Protein AF-A0A2G9TD82-F1 (afdb_monomer_lite)

pLDDT: mean 81.75, std 7.57, range [61.44, 92.12]

Organism: Teladorsagia circumcincta (NCBI:txid45464)

Structure (mmCIF, N/CA/C/O backbone):
data_AF-A0A2G9TD82-F1
#
_entry.id   AF-A0A2G9TD82-F1
#
loop_
_atom_site.group_PDB
_atom_site.id
_atom_site.type_symbol
_atom_site.label_atom_id
_atom_site.label_alt_id
_atom_site.label_comp_id
_atom_site.label_asym_id
_atom_site.label_entity_id
_atom_site.label_seq_id
_atom_site.pdbx_PDB_ins_code
_atom_site.Cartn_x
_atom_site.Cartn_y
_atom_site.Cartn_z
_atom_site.occupancy
_atom_site.B_iso_or_equiv
_atom_site.auth_seq_id
_atom_site.auth_comp_id
_atom_site.auth_asym_id
_atom_site.auth_atom_id
_atom_site.pdbx_PDB_model_num
ATOM 1 N N . MET A 1 1 ? 2.810 -13.692 -0.149 1.00 66.56 1 MET A N 1
ATOM 2 C CA . MET A 1 1 ? 1.557 -13.110 0.393 1.00 66.56 1 MET A CA 1
ATOM 3 C C . MET A 1 1 ? 0.545 -14.162 0.858 1.00 66.56 1 MET A C 1
ATOM 5 O O . MET A 1 1 ? -0.171 -13.899 1.813 1.00 66.56 1 MET A O 1
ATOM 9 N N . THR A 1 2 ? 0.481 -15.351 0.247 1.00 74.44 2 THR A N 1
ATOM 10 C CA . THR A 1 2 ? -0.494 -16.412 0.588 1.00 74.44 2 THR A CA 1
ATOM 11 C C . THR A 1 2 ? -0.439 -16.879 2.048 1.00 74.44 2 THR A C 1
ATOM 13 O O . THR A 1 2 ? -1.487 -17.027 2.670 1.00 74.44 2 THR A O 1
ATOM 16 N N . CYS A 1 3 ? 0.752 -17.022 2.640 1.00 76.56 3 CYS A N 1
ATOM 17 C CA . CYS A 1 3 ? 0.888 -17.435 4.045 1.00 76.56 3 CYS A CA 1
ATOM 18 C C . CYS A 1 3 ? 0.313 -16.407 5.037 1.00 76.56 3 CYS A C 1
ATOM 20 O O . CYS A 1 3 ? -0.282 -16.788 6.039 1.00 76.56 3 CYS A O 1
ATOM 22 N N . ALA A 1 4 ? 0.439 -15.106 4.749 1.00 77.31 4 ALA A N 1
ATOM 23 C CA . ALA A 1 4 ? -0.131 -14.056 5.594 1.00 77.31 4 ALA A CA 1
ATOM 24 C C . ALA A 1 4 ? -1.666 -14.085 5.557 1.00 77.31 4 ALA A C 1
ATOM 26 O O . ALA A 1 4 ? -2.313 -13.981 6.596 1.00 77.31 4 ALA A O 1
ATOM 27 N N . LEU A 1 5 ? -2.247 -14.306 4.373 1.00 79.56 5 LEU A N 1
ATOM 28 C CA . LEU A 1 5 ? -3.694 -14.446 4.213 1.00 79.56 5 LEU A CA 1
ATOM 29 C C . LEU A 1 5 ? -4.227 -15.679 4.956 1.00 79.56 5 LEU A C 1
ATOM 31 O O . LEU A 1 5 ? -5.267 -15.596 5.601 1.00 79.56 5 LEU A O 1
ATOM 35 N N . PHE A 1 6 ? -3.487 -16.790 4.938 1.00 82.69 6 PHE A N 1
ATOM 36 C CA . PHE A 1 6 ? -3.836 -17.980 5.714 1.00 82.69 6 PHE A CA 1
ATOM 37 C C . PHE A 1 6 ? -3.891 -17.697 7.222 1.00 82.69 6 PHE A C 1
ATOM 39 O O . PHE A 1 6 ? -4.869 -18.058 7.870 1.00 82.69 6 PHE A O 1
ATOM 46 N N . VAL A 1 7 ? -2.897 -16.994 7.777 1.00 82.44 7 VAL A N 1
ATOM 47 C CA . VAL A 1 7 ? -2.882 -16.620 9.204 1.00 82.44 7 VAL A CA 1
ATOM 48 C C . VAL A 1 7 ? -4.055 -15.704 9.558 1.00 82.44 7 VAL A C 1
ATOM 50 O O . VAL A 1 7 ? -4.693 -15.911 10.584 1.00 82.44 7 VAL A O 1
ATOM 53 N N . ILE A 1 8 ? -4.379 -14.728 8.705 1.00 82.12 8 ILE A N 1
ATOM 54 C CA . ILE A 1 8 ? -5.523 -13.820 8.900 1.00 82.12 8 ILE A CA 1
ATOM 55 C C . ILE A 1 8 ? -6.841 -14.604 8.952 1.00 82.12 8 ILE A C 1
ATOM 57 O O . ILE A 1 8 ? -7.668 -14.358 9.831 1.00 82.12 8 ILE A O 1
ATOM 61 N N . MET A 1 9 ? -7.014 -15.566 8.040 1.00 81.62 9 MET A N 1
ATOM 62 C CA . MET A 1 9 ? -8.193 -16.434 7.996 1.00 81.62 9 MET A CA 1
ATOM 63 C C . MET A 1 9 ? -8.261 -17.365 9.213 1.00 81.62 9 MET A C 1
ATOM 65 O O . MET A 1 9 ? -9.325 -17.510 9.805 1.00 81.62 9 MET A O 1
ATOM 69 N N . PHE A 1 10 ? -7.133 -17.958 9.616 1.00 84.50 10 PHE A N 1
ATOM 70 C CA . PHE A 1 10 ? -7.053 -18.868 10.761 1.00 84.50 10 PHE A CA 1
ATOM 71 C C . PHE A 1 10 ? -7.305 -18.158 12.099 1.00 84.50 10 PHE A C 1
ATOM 73 O O . PHE A 1 10 ? -8.029 -18.668 12.947 1.00 84.50 10 PHE A O 1
ATOM 80 N N . MET A 1 11 ? -6.751 -16.956 12.274 1.00 81.38 11 MET A N 1
ATOM 81 C CA . MET A 1 11 ? -6.932 -16.127 13.473 1.00 81.38 11 MET A CA 1
ATOM 82 C C . MET A 1 11 ? -8.316 -15.459 13.537 1.00 81.38 11 MET A C 1
ATOM 84 O O . MET A 1 11 ? -8.632 -14.821 14.538 1.00 81.38 11 MET A O 1
ATOM 88 N N . GLY A 1 12 ? -9.135 -15.562 12.481 1.00 74.62 12 GLY A N 1
ATOM 89 C CA . GLY A 1 12 ? -10.473 -14.968 12.443 1.00 74.62 12 GLY A CA 1
ATOM 90 C C . GLY A 1 12 ? -10.464 -13.444 12.572 1.00 74.62 12 GLY A C 1
ATOM 91 O O . GLY A 1 12 ? -11.376 -12.867 13.167 1.00 74.62 12 GLY A O 1
ATOM 92 N N . VAL A 1 13 ? -9.426 -12.781 12.049 1.00 76.94 13 VAL A N 1
ATOM 93 C CA . VAL A 1 13 ? -9.311 -11.319 12.120 1.00 76.94 13 VAL A CA 1
ATOM 94 C C . VAL A 1 13 ? -10.507 -10.701 11.399 1.00 76.94 13 VAL A C 1
ATOM 96 O O . VAL A 1 13 ? -10.789 -11.029 10.246 1.00 76.94 13 VAL A O 1
ATOM 99 N N . GLN A 1 14 ? -11.229 -9.808 12.078 1.00 70.44 14 GLN A N 1
ATOM 100 C CA . GLN A 1 14 ? -12.385 -9.139 11.490 1.00 70.44 14 GLN A CA 1
ATOM 101 C C . GLN A 1 14 ? -11.940 -8.273 10.308 1.00 70.44 14 GLN A C 1
ATOM 103 O O . GLN A 1 14 ? -11.258 -7.265 10.477 1.00 70.44 14 GLN A O 1
ATOM 108 N N . ILE A 1 15 ? -12.335 -8.683 9.103 1.00 71.75 15 ILE A N 1
ATOM 109 C CA . ILE A 1 15 ? -12.088 -7.945 7.867 1.00 71.75 15 ILE A CA 1
ATOM 110 C C . ILE A 1 15 ? -13.381 -7.260 7.436 1.00 71.75 15 ILE A C 1
ATOM 112 O O . ILE A 1 15 ? -14.411 -7.904 7.216 1.00 71.75 15 ILE A O 1
ATOM 116 N N . GLU A 1 16 ? -13.322 -5.946 7.245 1.00 79.38 16 GLU A N 1
ATOM 117 C CA . GLU A 1 16 ? -14.446 -5.203 6.694 1.00 79.38 16 GLU A CA 1
ATOM 118 C C . GLU A 1 16 ? -14.572 -5.452 5.186 1.00 79.38 16 GLU A C 1
ATOM 120 O O . GLU A 1 16 ? -13.820 -4.918 4.371 1.00 79.38 16 GLU A O 1
ATOM 125 N N . LYS A 1 17 ? -15.575 -6.249 4.799 1.00 77.88 17 LYS A N 1
ATOM 126 C CA . LYS A 1 17 ? -15.810 -6.658 3.403 1.00 77.88 17 LYS A CA 1
ATOM 127 C C . LYS A 1 17 ? -15.930 -5.474 2.437 1.00 77.88 17 LYS A C 1
ATOM 129 O O . LYS A 1 17 ? -15.485 -5.571 1.300 1.00 77.88 17 LYS A O 1
ATOM 134 N N . ARG A 1 18 ? -16.494 -4.345 2.882 1.00 79.12 18 ARG A N 1
ATOM 135 C CA . ARG A 1 18 ? -16.627 -3.126 2.063 1.00 79.12 18 ARG A CA 1
ATOM 136 C C . ARG A 1 18 ? -15.263 -2.538 1.715 1.00 79.12 18 ARG A C 1
ATOM 138 O O . ARG A 1 18 ? -15.027 -2.225 0.554 1.00 79.12 18 ARG A O 1
ATOM 145 N N . ALA A 1 19 ? -14.361 -2.448 2.691 1.00 78.56 19 ALA A N 1
ATOM 146 C CA . ALA A 1 19 ? -13.004 -1.965 2.464 1.00 78.56 19 ALA A CA 1
ATOM 147 C C . ALA A 1 19 ? -12.240 -2.872 1.486 1.00 78.56 19 ALA A C 1
ATOM 149 O O . ALA A 1 19 ? -11.521 -2.373 0.628 1.00 78.56 19 ALA A O 1
ATOM 150 N N . VAL A 1 20 ? -12.462 -4.189 1.552 1.00 82.00 20 VAL A N 1
ATOM 151 C CA . VAL A 1 20 ? -11.874 -5.136 0.591 1.00 82.00 20 VAL A CA 1
ATOM 152 C C . VAL A 1 20 ? -12.415 -4.912 -0.820 1.00 82.00 20 VAL A C 1
ATOM 154 O O . VAL A 1 20 ? -11.627 -4.807 -1.751 1.00 82.00 20 VAL A O 1
ATOM 157 N N . VAL A 1 21 ? -13.735 -4.798 -0.994 1.00 84.62 21 VAL A N 1
ATOM 158 C CA . VAL A 1 21 ? -14.347 -4.630 -2.326 1.00 84.62 21 VAL A CA 1
ATOM 159 C C . VAL A 1 21 ? -13.946 -3.300 -2.967 1.00 84.62 21 VAL A C 1
ATOM 161 O O . VAL A 1 21 ? -13.467 -3.290 -4.098 1.00 84.62 21 VAL A O 1
ATOM 164 N N . PHE A 1 22 ? -14.076 -2.182 -2.248 1.00 83.69 22 PHE A N 1
ATOM 165 C CA . PHE A 1 22 ? -13.676 -0.868 -2.767 1.00 83.69 22 PHE A CA 1
ATOM 166 C C . PHE A 1 22 ? -12.153 -0.750 -2.936 1.00 83.69 22 PHE A C 1
ATOM 168 O O . PHE A 1 22 ? -11.687 -0.106 -3.872 1.00 83.69 22 PHE A O 1
ATOM 175 N N . GLY A 1 23 ? -11.373 -1.420 -2.083 1.00 83.75 23 GLY A N 1
ATOM 176 C CA . GLY A 1 23 ? -9.925 -1.527 -2.241 1.00 83.75 23 GLY A CA 1
ATOM 177 C C . GLY A 1 23 ? -9.532 -2.312 -3.494 1.00 83.75 23 GLY A C 1
ATOM 178 O O . GLY A 1 23 ? -8.668 -1.873 -4.248 1.00 83.75 23 GLY A O 1
ATOM 179 N N . MET A 1 24 ? -10.199 -3.433 -3.785 1.00 85.50 24 MET A N 1
ATOM 180 C CA . MET A 1 24 ? -9.990 -4.191 -5.027 1.00 85.50 24 MET A CA 1
ATOM 181 C C . MET A 1 24 ? -10.367 -3.373 -6.264 1.00 85.50 24 MET A C 1
ATOM 183 O O . MET A 1 24 ? -9.629 -3.375 -7.245 1.00 85.50 24 MET A O 1
ATOM 187 N N . MET A 1 25 ? -11.472 -2.624 -6.206 1.00 87.12 25 MET A N 1
ATOM 188 C CA . MET A 1 25 ? -11.889 -1.752 -7.307 1.00 87.12 25 MET A CA 1
ATOM 189 C C . MET A 1 25 ? -10.860 -0.668 -7.652 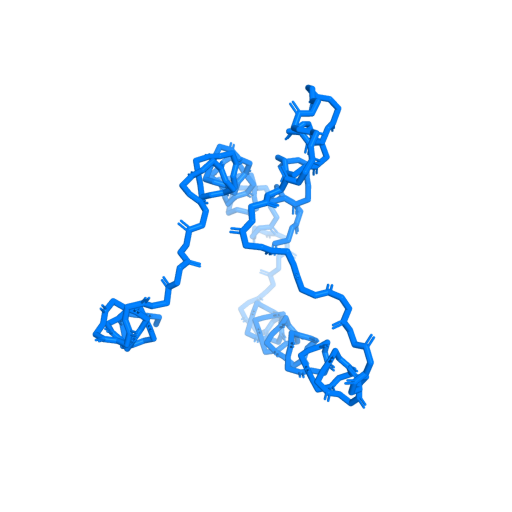1.00 87.12 25 MET A C 1
ATOM 191 O O . MET A 1 25 ? -10.751 -0.320 -8.821 1.00 87.12 25 MET A O 1
ATOM 195 N N . GLY A 1 26 ? -10.116 -0.139 -6.676 1.00 85.50 26 GLY A N 1
ATOM 196 C CA . GLY A 1 26 ? -9.033 0.823 -6.921 1.00 85.50 26 GLY A CA 1
ATOM 197 C C . GLY A 1 26 ? -7.705 0.167 -7.311 1.00 85.50 26 GLY A C 1
ATOM 198 O O . GLY A 1 26 ? -7.042 0.611 -8.245 1.00 85.50 26 GLY A O 1
ATOM 199 N N . SER A 1 27 ? -7.337 -0.922 -6.637 1.00 86.06 27 SER A N 1
ATOM 200 C CA . SER A 1 27 ? -6.025 -1.566 -6.804 1.00 86.06 27 SER A CA 1
ATOM 201 C C . SER A 1 27 ? -5.878 -2.363 -8.095 1.00 86.06 27 SER A C 1
ATOM 203 O O . SER A 1 27 ? -4.795 -2.373 -8.666 1.00 86.06 27 SER A O 1
ATOM 205 N N . VAL A 1 28 ? -6.939 -2.991 -8.613 1.00 89.00 28 VAL A N 1
ATOM 206 C CA . VAL A 1 28 ? -6.881 -3.693 -9.909 1.00 89.00 28 VAL A CA 1
ATOM 207 C C . VAL A 1 28 ? -6.544 -2.735 -11.063 1.00 89.00 28 VAL A C 1
ATOM 209 O O . VAL A 1 28 ? -5.567 -2.995 -11.768 1.00 89.00 28 VAL A O 1
ATOM 212 N N . PRO A 1 29 ? -7.266 -1.615 -11.274 1.00 90.31 29 PRO A N 1
ATOM 213 C CA . PRO A 1 29 ? -6.887 -0.656 -12.306 1.00 90.31 29 PRO A CA 1
ATOM 214 C C . PRO A 1 29 ? -5.551 0.032 -12.001 1.00 90.31 29 PRO A C 1
ATOM 216 O O . PRO A 1 29 ? -4.798 0.286 -12.938 1.00 90.31 29 PRO A O 1
ATOM 219 N N . GLY A 1 30 ? -5.220 0.278 -10.726 1.00 86.88 30 GLY A N 1
ATOM 220 C CA . GLY A 1 30 ? -3.911 0.806 -10.318 1.00 86.88 30 GLY A CA 1
ATOM 221 C C . GLY A 1 30 ? -2.759 -0.114 -10.720 1.00 86.88 30 GLY A C 1
ATOM 222 O O . GLY A 1 30 ? -1.787 0.332 -11.324 1.00 86.88 30 GLY A O 1
ATOM 223 N N . PHE A 1 31 ? -2.911 -1.420 -10.496 1.00 87.19 31 PHE A N 1
ATOM 224 C CA . PHE A 1 31 ? -1.949 -2.439 -10.905 1.00 87.19 31 PHE A CA 1
ATOM 225 C C . PHE A 1 31 ? -1.813 -2.528 -12.427 1.00 87.19 31 PHE A C 1
ATOM 227 O O . PHE A 1 31 ? -0.696 -2.561 -12.938 1.00 87.19 31 PHE A O 1
ATOM 234 N N . VAL A 1 32 ? -2.927 -2.536 -13.165 1.00 89.81 32 VAL A N 1
ATOM 235 C CA . VAL A 1 32 ? -2.900 -2.581 -14.637 1.00 89.81 32 VAL A CA 1
ATOM 236 C C . VAL A 1 32 ? -2.210 -1.337 -15.202 1.00 89.81 32 VAL A C 1
ATOM 238 O O . VAL A 1 32 ? -1.343 -1.454 -16.067 1.00 89.81 32 VAL A O 1
ATOM 241 N N . PHE A 1 33 ? -2.536 -0.153 -14.682 1.00 90.06 33 PHE A N 1
ATOM 242 C CA . PHE A 1 33 ? -1.897 1.097 -15.086 1.00 90.06 33 PHE A CA 1
ATOM 243 C C . PHE A 1 33 ? -0.405 1.112 -14.730 1.00 90.06 33 PHE A C 1
ATOM 245 O O . PHE A 1 33 ? 0.433 1.415 -15.577 1.00 90.06 33 PHE A O 1
ATOM 252 N N . GLY A 1 34 ? -0.052 0.714 -13.507 1.00 84.75 34 GLY A N 1
ATOM 253 C CA . GLY A 1 34 ? 1.333 0.596 -13.060 1.00 84.75 34 GLY A C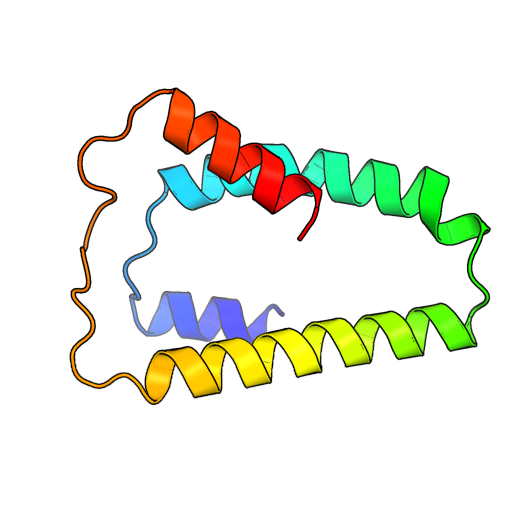A 1
ATOM 254 C C . GLY A 1 34 ? 2.141 -0.380 -13.918 1.00 84.75 34 GLY A C 1
ATOM 255 O O . GLY A 1 34 ? 3.253 -0.069 -14.330 1.00 84.75 34 GLY A O 1
ATOM 256 N N . SER A 1 35 ? 1.570 -1.531 -14.268 1.00 85.19 35 SER A N 1
ATOM 257 C CA . SER A 1 35 ? 2.266 -2.544 -15.063 1.00 85.19 35 SER A CA 1
ATOM 258 C C . SER A 1 35 ? 2.410 -2.177 -16.539 1.00 85.19 35 SER A C 1
ATOM 260 O O . SER A 1 35 ? 3.379 -2.600 -17.158 1.00 85.19 35 SER A O 1
ATOM 262 N N . LEU A 1 36 ? 1.454 -1.460 -17.134 1.00 87.75 36 LEU A N 1
ATOM 263 C CA . LEU A 1 36 ? 1.497 -1.137 -18.566 1.00 87.75 36 LEU A CA 1
ATOM 264 C C . LEU A 1 36 ? 2.196 0.192 -18.845 1.00 87.75 36 LEU A C 1
ATOM 266 O O . LEU A 1 36 ? 2.876 0.325 -19.858 1.00 87.75 36 LEU A O 1
ATOM 270 N N . VAL A 1 37 ? 2.017 1.173 -17.961 1.00 85.94 37 VAL A N 1
ATOM 271 C CA . VAL A 1 37 ? 2.516 2.536 -18.160 1.00 85.94 37 VAL A CA 1
ATOM 272 C C . VAL A 1 37 ? 3.784 2.768 -17.362 1.00 85.94 37 VAL A C 1
ATOM 274 O O . VAL A 1 37 ? 4.736 3.292 -17.912 1.00 85.94 37 VAL A O 1
ATOM 277 N N . VAL A 1 38 ? 3.834 2.375 -16.088 1.00 83.56 38 VAL A N 1
ATOM 278 C CA . VAL A 1 38 ? 4.947 2.734 -15.191 1.00 83.56 38 VAL A CA 1
ATOM 279 C C . VAL A 1 38 ? 6.124 1.758 -15.319 1.00 83.56 38 VAL A C 1
ATOM 281 O O . VAL A 1 38 ? 7.272 2.188 -15.399 1.00 83.56 38 VAL A O 1
ATOM 284 N N . ASP A 1 39 ? 5.856 0.454 -15.412 1.00 83.81 39 ASP A N 1
ATOM 285 C CA . ASP A 1 39 ? 6.860 -0.609 -15.561 1.00 83.81 39 ASP A CA 1
ATOM 286 C C . ASP A 1 39 ? 7.895 -0.411 -16.695 1.00 83.81 39 ASP A C 1
ATOM 288 O O . ASP A 1 39 ? 9.081 -0.656 -16.435 1.00 83.81 39 ASP A O 1
ATOM 292 N N . PRO A 1 40 ? 7.532 0.043 -17.918 1.00 86.06 40 PRO A N 1
ATOM 293 C CA . PRO A 1 40 ? 8.505 0.239 -18.996 1.00 86.06 40 PRO A CA 1
ATOM 294 C C . PRO A 1 40 ? 9.493 1.389 -18.748 1.00 86.06 40 PRO A C 1
ATOM 296 O O . PRO A 1 40 ? 10.548 1.416 -19.378 1.00 86.06 40 PRO A O 1
ATOM 299 N N . TYR A 1 41 ? 9.207 2.310 -17.821 1.00 85.81 41 TYR A N 1
ATOM 300 C CA . TYR A 1 41 ? 10.126 3.404 -17.481 1.00 85.81 41 TYR A CA 1
ATOM 301 C C . TYR A 1 41 ? 11.210 3.007 -16.468 1.00 85.81 41 TYR A C 1
ATOM 303 O O . TYR A 1 41 ? 12.142 3.779 -16.243 1.00 85.81 41 TYR A O 1
ATOM 311 N N . PHE A 1 42 ? 11.123 1.818 -15.862 1.00 84.06 42 PHE A N 1
ATOM 312 C CA . PHE A 1 42 ? 12.067 1.370 -14.839 1.00 84.06 42 PHE A CA 1
ATOM 313 C C . PHE A 1 42 ? 12.961 0.227 -15.317 1.00 84.06 42 PHE A C 1
ATOM 315 O O . PHE A 1 42 ? 12.527 -0.733 -15.953 1.00 84.06 42 PHE A O 1
ATOM 322 N N . THR A 1 43 ? 14.231 0.277 -14.920 1.00 88.44 43 THR A N 1
ATOM 323 C CA . THR A 1 43 ? 15.176 -0.827 -15.134 1.00 88.44 43 THR A CA 1
ATOM 324 C C . THR A 1 43 ? 14.957 -1.951 -14.113 1.00 88.44 43 THR A C 1
ATOM 326 O O . THR A 1 43 ? 14.449 -1.731 -13.011 1.00 88.44 43 THR A O 1
ATOM 329 N N . GLY A 1 44 ? 15.370 -3.181 -14.444 1.00 86.19 44 GLY A N 1
ATOM 330 C CA . GLY A 1 44 ? 15.232 -4.346 -13.553 1.00 86.19 44 GLY A CA 1
ATOM 331 C C . GLY A 1 44 ? 15.744 -4.133 -12.112 1.00 86.19 44 GLY A C 1
ATOM 332 O O . GLY A 1 44 ? 15.040 -4.507 -11.170 1.00 86.19 44 GLY A O 1
ATOM 333 N N . PRO A 1 45 ? 16.919 -3.505 -11.895 1.00 89.00 45 PRO A N 1
ATOM 334 C CA . PRO A 1 45 ? 17.405 -3.172 -10.554 1.00 89.00 45 PRO A CA 1
ATOM 335 C C . PRO A 1 45 ? 16.510 -2.176 -9.800 1.00 89.00 45 PRO A C 1
ATOM 337 O O . PRO A 1 45 ? 16.249 -2.371 -8.613 1.00 89.00 45 PRO A O 1
ATOM 340 N N . GLN A 1 46 ? 15.988 -1.150 -10.480 1.00 87.00 46 GLN A N 1
ATOM 341 C CA . GLN A 1 46 ? 15.114 -0.142 -9.866 1.00 87.00 46 GLN A CA 1
ATOM 342 C C . GLN A 1 46 ? 13.783 -0.743 -9.402 1.00 87.00 46 GLN A C 1
ATOM 344 O O . GLN A 1 46 ? 13.325 -0.423 -8.308 1.00 87.00 46 GLN A O 1
ATOM 349 N N . LYS A 1 47 ? 13.202 -1.678 -10.166 1.00 84.81 47 LYS A N 1
ATOM 350 C CA . LYS A 1 47 ? 11.972 -2.389 -9.766 1.00 84.81 47 LYS A CA 1
ATOM 351 C C . LYS A 1 47 ? 12.150 -3.147 -8.449 1.00 84.81 47 LYS A C 1
ATOM 353 O O . LYS A 1 47 ? 11.287 -3.095 -7.576 1.00 84.81 47 LYS A O 1
ATOM 358 N N . LYS A 1 48 ? 13.298 -3.810 -8.271 1.00 87.06 48 LYS A N 1
ATOM 359 C CA . LYS A 1 48 ? 13.629 -4.509 -7.017 1.00 87.06 48 LYS A CA 1
ATOM 360 C C . LYS A 1 48 ? 13.784 -3.539 -5.847 1.00 87.06 48 LYS A C 1
ATOM 362 O O . LYS A 1 48 ? 13.281 -3.821 -4.763 1.00 87.06 48 LYS A O 1
ATOM 367 N N . MET A 1 49 ? 14.439 -2.398 -6.066 1.00 89.62 49 MET A N 1
ATOM 368 C CA . MET A 1 49 ? 14.591 -1.366 -5.034 1.00 89.62 49 MET A CA 1
ATOM 369 C C . MET A 1 49 ? 13.242 -0.759 -4.627 1.00 89.62 49 MET A C 1
ATOM 371 O O . MET A 1 49 ? 12.991 -0.614 -3.433 1.00 89.62 49 MET A O 1
ATOM 375 N N . LEU A 1 50 ? 12.357 -0.476 -5.592 1.00 87.12 50 LEU A N 1
ATOM 376 C CA . LEU A 1 50 ? 11.001 0.024 -5.335 1.00 87.12 50 LEU A CA 1
ATOM 377 C C . LEU A 1 50 ? 10.158 -0.971 -4.536 1.00 87.12 50 LEU A C 1
ATOM 379 O O . LEU A 1 50 ? 9.459 -0.585 -3.606 1.00 87.12 50 LEU A O 1
ATOM 383 N N . PHE A 1 51 ? 10.257 -2.264 -4.846 1.00 86.12 51 PHE A N 1
ATOM 384 C CA . PHE A 1 51 ? 9.574 -3.282 -4.055 1.00 86.12 51 PHE A CA 1
ATOM 385 C C . PHE A 1 51 ? 10.028 -3.234 -2.589 1.00 86.12 51 PHE A C 1
ATOM 387 O O . PHE A 1 51 ? 9.198 -3.128 -1.689 1.00 86.12 51 PHE A O 1
ATOM 394 N N . VAL A 1 52 ? 11.340 -3.243 -2.331 1.00 90.50 52 VAL A N 1
ATOM 395 C CA . VAL A 1 52 ? 11.881 -3.218 -0.960 1.00 90.50 52 VAL A CA 1
ATOM 396 C C . VAL A 1 52 ? 11.507 -1.930 -0.217 1.00 90.50 52 VAL A C 1
ATOM 398 O O . VAL A 1 52 ? 11.191 -1.987 0.973 1.00 90.50 52 VAL A O 1
ATOM 401 N N . SER A 1 53 ? 11.492 -0.776 -0.891 1.00 91.19 53 SER A N 1
ATOM 402 C CA . SER A 1 53 ? 11.145 0.498 -0.254 1.00 91.19 53 SER A CA 1
ATOM 403 C C . SER A 1 53 ? 9.677 0.562 0.179 1.00 91.19 53 SER A C 1
ATOM 405 O O . SER A 1 53 ? 9.408 1.036 1.284 1.00 91.19 53 SER A O 1
ATOM 407 N N . ILE A 1 54 ? 8.744 0.019 -0.613 1.00 89.00 54 ILE A N 1
ATOM 408 C CA . ILE A 1 54 ? 7.318 -0.072 -0.249 1.00 89.00 54 ILE A CA 1
ATOM 409 C C . ILE A 1 54 ? 7.147 -0.907 1.025 1.00 89.00 54 ILE A C 1
ATOM 411 O O . ILE A 1 54 ? 6.477 -0.480 1.966 1.00 89.00 54 ILE A O 1
ATOM 415 N N . TRP A 1 55 ? 7.817 -2.060 1.109 1.00 87.19 55 TRP A N 1
ATOM 416 C CA . TRP A 1 55 ? 7.780 -2.908 2.304 1.00 87.19 55 TRP A CA 1
ATOM 417 C C . TRP A 1 55 ? 8.383 -2.232 3.534 1.00 87.19 55 TRP A C 1
ATOM 419 O O . TRP A 1 55 ? 7.819 -2.322 4.624 1.00 87.19 55 TRP A O 1
ATOM 429 N N . SER A 1 56 ? 9.506 -1.534 3.364 1.00 91.88 56 SER A N 1
ATOM 430 C CA . SER A 1 56 ? 10.146 -0.785 4.447 1.00 91.88 56 SER A CA 1
ATOM 431 C C . SER A 1 56 ? 9.244 0.344 4.949 1.00 91.88 56 SER A C 1
ATOM 433 O O . SER A 1 56 ? 9.048 0.493 6.153 1.00 91.88 56 SER A O 1
ATOM 435 N N . SER A 1 57 ? 8.640 1.111 4.036 1.00 90.75 57 SER A N 1
ATOM 436 C CA . SER A 1 57 ? 7.685 2.170 4.375 1.00 90.75 57 SER A CA 1
ATOM 437 C C . SER A 1 57 ? 6.475 1.612 5.127 1.00 90.75 57 SER A C 1
ATOM 439 O O . SER A 1 57 ? 6.099 2.142 6.173 1.00 90.75 57 SER A O 1
ATOM 441 N N . PHE A 1 58 ? 5.926 0.487 4.662 1.00 88.25 58 PHE A N 1
ATOM 442 C CA . PHE A 1 58 ? 4.820 -0.196 5.324 1.00 88.25 58 PHE A CA 1
ATOM 443 C C . PHE A 1 58 ? 5.184 -0.670 6.739 1.00 88.25 58 PHE A C 1
ATOM 445 O O . PHE A 1 58 ? 4.423 -0.444 7.680 1.00 88.25 58 PHE A O 1
ATOM 452 N N . ALA A 1 59 ? 6.365 -1.267 6.924 1.00 88.69 59 ALA A N 1
ATOM 453 C CA . ALA A 1 59 ? 6.841 -1.703 8.236 1.00 88.69 59 ALA A CA 1
ATOM 454 C C . ALA A 1 59 ? 7.009 -0.526 9.213 1.00 88.69 59 ALA A C 1
ATOM 456 O O . ALA A 1 59 ? 6.579 -0.613 10.363 1.00 88.69 59 ALA A O 1
ATOM 457 N N . ILE A 1 60 ? 7.577 0.592 8.748 1.00 92.12 60 ILE A N 1
ATOM 458 C CA . ILE A 1 60 ? 7.730 1.816 9.547 1.00 92.12 60 ILE A CA 1
ATOM 459 C C . ILE A 1 60 ? 6.360 2.391 9.922 1.00 92.12 60 ILE A C 1
ATOM 461 O O . ILE A 1 60 ? 6.143 2.752 11.078 1.00 92.12 60 ILE A O 1
ATOM 465 N N . ALA A 1 61 ? 5.415 2.439 8.979 1.00 88.25 61 ALA A N 1
ATOM 466 C CA . ALA A 1 61 ? 4.061 2.917 9.237 1.00 88.25 61 ALA A CA 1
ATOM 467 C C . ALA A 1 61 ? 3.346 2.060 10.294 1.00 88.25 61 ALA A C 1
ATOM 469 O O . ALA A 1 61 ? 2.730 2.606 11.209 1.00 88.25 61 ALA A O 1
ATOM 470 N N . LEU A 1 62 ? 3.470 0.729 10.220 1.00 86.31 62 LEU A N 1
ATOM 471 C CA . LEU A 1 62 ? 2.929 -0.180 11.234 1.00 86.31 62 LEU A CA 1
ATOM 472 C C . LEU A 1 62 ? 3.602 -0.002 12.594 1.00 86.31 62 LEU A C 1
ATOM 474 O O . LEU A 1 62 ? 2.919 -0.024 13.616 1.00 86.31 62 LEU A O 1
ATOM 478 N N . TYR A 1 63 ? 4.922 0.181 12.622 1.00 89.06 63 TYR A N 1
ATOM 479 C CA . TYR A 1 63 ? 5.651 0.440 13.859 1.00 89.06 63 TYR A CA 1
ATOM 480 C C . TYR A 1 63 ? 5.158 1.726 14.532 1.00 89.06 63 TYR A C 1
ATOM 482 O O . TYR A 1 63 ? 4.807 1.705 15.710 1.00 89.06 63 TYR A O 1
ATOM 490 N N . LEU A 1 64 ? 5.051 2.818 13.771 1.00 88.69 64 LEU A N 1
ATOM 491 C CA . LEU A 1 64 ? 4.550 4.096 14.270 1.00 88.69 64 LEU A CA 1
ATOM 492 C C . LEU A 1 64 ? 3.099 3.976 14.759 1.00 88.69 64 LEU A C 1
ATOM 494 O O . LEU A 1 64 ? 2.757 4.470 15.829 1.00 88.69 64 LEU A O 1
ATOM 498 N N . LEU A 1 65 ? 2.254 3.264 14.007 1.00 85.19 65 LEU A N 1
ATOM 499 C CA . LEU A 1 65 ? 0.857 3.046 14.373 1.00 85.19 65 LEU A CA 1
ATOM 500 C C . LEU A 1 65 ? 0.706 2.211 15.654 1.00 85.19 65 LEU A C 1
ATOM 502 O O . LEU A 1 65 ? -0.199 2.468 16.443 1.00 85.19 65 LEU A O 1
ATOM 506 N N . ASN A 1 66 ? 1.586 1.230 15.867 1.00 85.56 66 ASN A N 1
ATOM 507 C CA . ASN A 1 66 ? 1.598 0.390 17.067 1.00 85.56 66 ASN A CA 1
ATOM 508 C C . ASN A 1 66 ? 2.273 1.063 18.273 1.00 85.56 66 ASN A C 1
ATOM 510 O O . ASN A 1 66 ? 2.024 0.658 19.410 1.00 85.56 66 ASN A O 1
ATOM 514 N N . ALA A 1 67 ? 3.104 2.086 18.058 1.00 86.06 67 ALA A N 1
ATOM 515 C CA . ALA A 1 67 ? 3.671 2.888 19.140 1.00 86.06 67 ALA A CA 1
ATOM 516 C C . ALA A 1 67 ? 2.588 3.715 19.865 1.00 86.06 67 ALA A C 1
ATOM 518 O O . ALA A 1 67 ? 2.670 3.930 21.077 1.00 86.06 67 ALA A O 1
ATOM 519 N N . GLU A 1 68 ? 1.527 4.106 19.152 1.00 83.81 68 GLU A N 1
ATOM 520 C CA . GLU A 1 68 ? 0.382 4.844 19.691 1.00 83.81 68 GLU A CA 1
ATOM 521 C C . GLU A 1 68 ? -0.594 3.939 20.468 1.00 83.81 68 GLU A C 1
ATOM 523 O O . GLU A 1 68 ? -1.609 3.456 19.962 1.00 83.81 68 GLU A O 1
ATOM 528 N N . LYS A 1 69 ? -0.321 3.747 21.765 1.00 70.56 69 LYS A N 1
ATOM 529 C CA . LYS A 1 69 ? -1.109 2.870 22.657 1.00 70.56 69 LYS A CA 1
ATOM 530 C C . LYS A 1 69 ? -2.541 3.354 22.960 1.00 70.56 69 LYS A C 1
ATOM 532 O O . LYS A 1 69 ? -3.333 2.580 23.487 1.00 70.56 69 LYS A O 1
ATOM 537 N N . LYS A 1 70 ? -2.901 4.611 22.652 1.00 71.31 70 LYS A N 1
ATOM 538 C CA . LYS A 1 70 ? -4.239 5.206 22.907 1.00 71.31 70 LYS A CA 1
ATOM 539 C C . LYS A 1 70 ? -5.148 5.253 21.668 1.00 71.31 70 LYS A C 1
ATOM 541 O O . LYS A 1 70 ? -6.064 6.073 21.590 1.00 71.31 70 LYS A O 1
ATOM 546 N N . ARG A 1 71 ? -4.910 4.397 20.674 1.00 69.69 71 ARG A N 1
ATOM 547 C CA . ARG A 1 71 ? -5.701 4.376 19.439 1.00 69.69 71 ARG A CA 1
ATOM 548 C C . ARG A 1 71 ? -7.152 3.954 19.706 1.00 69.69 71 ARG A C 1
ATOM 550 O O . ARG A 1 71 ? -7.409 2.873 20.226 1.00 69.69 71 ARG A O 1
ATOM 557 N N . LYS A 1 72 ? -8.111 4.773 19.260 1.00 67.75 72 LYS A N 1
ATOM 558 C CA . LYS A 1 72 ? -9.511 4.349 19.115 1.00 67.75 72 LYS A CA 1
ATOM 559 C C . LYS A 1 72 ? -9.610 3.407 17.917 1.00 67.75 72 LYS A C 1
ATOM 561 O O . LYS A 1 72 ? -9.397 3.826 16.779 1.00 67.75 72 LYS A O 1
ATOM 566 N N . THR A 1 73 ? -9.898 2.139 18.168 1.00 66.44 73 THR A N 1
ATOM 567 C CA . THR A 1 73 ? -10.193 1.147 17.133 1.00 66.44 73 THR A CA 1
ATOM 568 C C . THR A 1 73 ? -11.703 1.031 16.965 1.00 66.44 73 THR A C 1
ATOM 570 O O . THR A 1 73 ? -12.446 0.938 17.937 1.00 66.44 73 THR A O 1
ATOM 573 N N . TYR A 1 74 ? -12.160 1.063 15.717 1.00 66.94 74 TYR A N 1
ATOM 574 C CA . TYR A 1 74 ? -13.556 0.825 15.365 1.00 66.94 74 TYR A CA 1
ATOM 575 C C . TYR A 1 74 ? -13.644 -0.535 14.675 1.00 66.94 74 TYR A C 1
ATOM 577 O O . TYR A 1 74 ? -12.790 -0.856 13.850 1.00 66.94 74 TYR A O 1
ATOM 585 N N . SER A 1 75 ? -14.653 -1.334 15.020 1.00 61.44 75 SER A N 1
ATOM 586 C CA . SER A 1 75 ? -14.900 -2.650 14.411 1.00 61.44 75 SER A CA 1
ATOM 587 C C . SER A 1 75 ? -15.513 -2.559 13.010 1.00 61.44 75 SER A C 1
ATOM 589 O O . SER A 1 75 ? -15.458 -3.516 12.244 1.00 61.44 75 SER A O 1
ATOM 591 N N . VAL A 1 76 ? -16.093 -1.407 12.672 1.00 66.94 76 VAL A N 1
ATOM 592 C CA . VAL A 1 76 ? -16.732 -1.097 11.388 1.00 66.94 76 VAL A CA 1
ATOM 593 C C . VAL A 1 76 ? -16.445 0.366 11.066 1.00 66.94 76 VAL A C 1
ATOM 595 O O . VAL A 1 76 ? -16.406 1.169 11.998 1.00 66.94 76 VAL A O 1
ATOM 598 N N . ILE A 1 77 ? -16.280 0.743 9.791 1.00 66.00 77 ILE A N 1
ATOM 599 C CA . ILE A 1 77 ? -16.210 2.156 9.389 1.00 66.00 77 ILE A CA 1
ATOM 600 C C . ILE A 1 77 ? -17.503 2.874 9.829 1.00 66.00 77 ILE A C 1
ATOM 602 O O . ILE A 1 77 ? -18.566 2.641 9.241 1.00 66.00 77 ILE A O 1
ATOM 606 N N . PRO A 1 78 ? -17.443 3.778 10.830 1.00 63.50 78 PRO A N 1
ATOM 607 C CA . PRO A 1 78 ? -18.614 4.534 11.250 1.00 63.50 78 PRO A CA 1
ATOM 608 C C . PRO A 1 78 ? -18.965 5.556 10.162 1.00 63.50 78 PRO A C 1
ATOM 610 O O . PRO A 1 78 ? -18.071 6.177 9.575 1.00 63.50 78 PRO A O 1
ATOM 613 N N . ASP A 1 79 ? -20.256 5.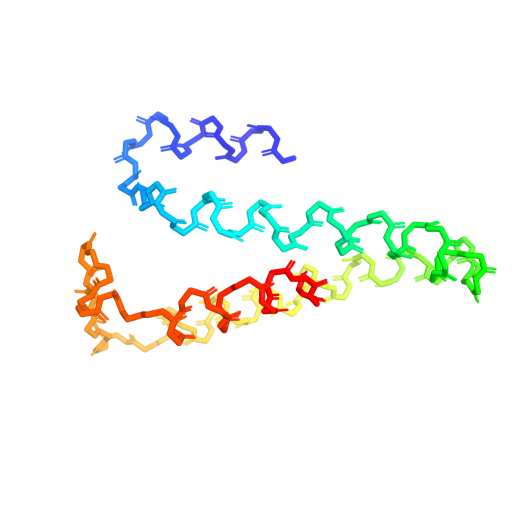725 9.869 1.00 66.06 79 ASP A N 1
ATOM 614 C CA . ASP A 1 79 ? -20.781 6.638 8.842 1.00 66.06 79 ASP A CA 1
ATOM 615 C C . ASP A 1 79 ? -20.109 6.476 7.468 1.00 66.06 79 ASP A C 1
ATOM 617 O O . ASP A 1 79 ? -19.345 7.343 7.014 1.00 66.06 79 ASP A O 1
ATOM 621 N N . PHE A 1 80 ? -20.369 5.347 6.801 1.00 68.19 80 PHE A N 1
ATOM 622 C CA . PHE A 1 80 ? -19.861 5.063 5.455 1.00 68.19 80 PHE A CA 1
ATOM 623 C C . PHE A 1 80 ? -20.561 5.947 4.408 1.00 68.19 80 PHE A C 1
ATOM 625 O O . PHE A 1 80 ? -21.557 5.566 3.797 1.00 68.19 80 PHE A O 1
ATOM 632 N N . LYS A 1 81 ? -20.048 7.168 4.231 1.00 80.06 81 LYS A N 1
ATOM 633 C CA . LYS A 1 81 ? -20.490 8.115 3.199 1.00 80.06 81 LYS A CA 1
ATOM 634 C C . LYS A 1 81 ? -19.829 7.797 1.847 1.00 80.06 81 LYS A C 1
ATOM 636 O O . LYS A 1 81 ? -18.686 7.334 1.845 1.00 80.06 81 LYS A O 1
ATOM 641 N N . PRO A 1 82 ? -20.458 8.147 0.707 1.00 79.12 82 PRO A N 1
ATOM 642 C CA . PRO A 1 82 ? -19.876 7.959 -0.630 1.00 79.12 82 PRO A CA 1
ATOM 643 C C . PRO A 1 82 ? -18.483 8.584 -0.778 1.00 79.12 82 PRO A C 1
ATOM 645 O O . PRO A 1 82 ? -17.607 8.018 -1.421 1.00 79.12 82 PRO A O 1
ATOM 648 N N . TRP A 1 83 ? -18.243 9.709 -0.097 1.00 82.50 83 TRP A N 1
ATOM 649 C CA . TRP A 1 83 ? -16.935 10.363 -0.049 1.0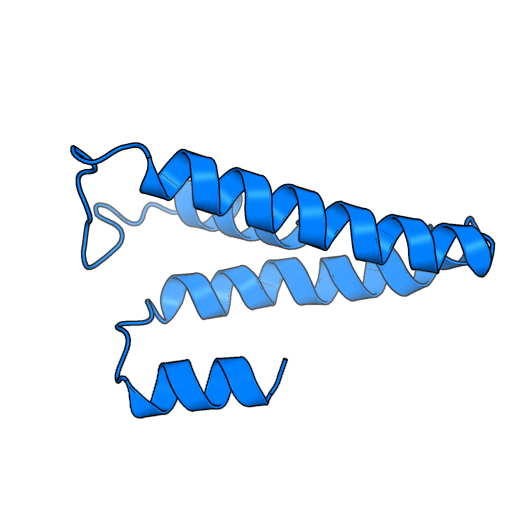0 82.50 83 TRP A CA 1
ATOM 650 C C . TRP A 1 83 ? -15.824 9.458 0.502 1.00 82.50 83 TRP A C 1
ATOM 652 O O . TRP A 1 83 ? -14.735 9.401 -0.059 1.00 82.50 83 TRP A O 1
ATOM 662 N N . LYS A 1 84 ? -16.098 8.701 1.574 1.00 80.19 84 LYS A N 1
ATOM 663 C CA . LYS A 1 84 ? -15.116 7.772 2.153 1.00 80.19 84 LYS A CA 1
ATOM 664 C C . LYS A 1 84 ? -14.838 6.600 1.213 1.00 80.19 84 LYS A C 1
ATOM 666 O O . LYS A 1 84 ? -13.700 6.157 1.143 1.00 80.19 84 LYS A O 1
ATOM 671 N N . ALA A 1 85 ? -15.849 6.1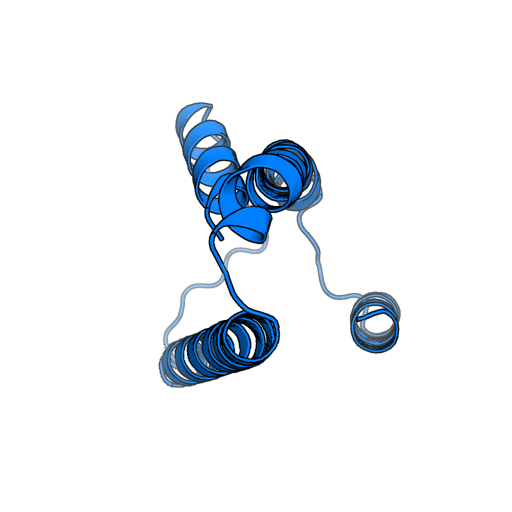34 0.475 1.00 80.50 85 ALA A N 1
ATOM 672 C CA . ALA A 1 85 ? -15.676 5.100 -0.544 1.00 80.50 85 ALA A CA 1
ATOM 673 C C . ALA A 1 85 ? -14.782 5.585 -1.696 1.00 80.50 85 ALA A C 1
ATOM 675 O O . ALA A 1 85 ? -13.888 4.859 -2.121 1.00 80.50 85 ALA A O 1
ATOM 676 N N . PHE A 1 86 ? -14.976 6.829 -2.147 1.00 84.19 86 PHE A N 1
ATOM 677 C CA . PHE A 1 86 ? -14.132 7.447 -3.168 1.00 84.19 86 PHE A CA 1
ATOM 678 C C . PHE A 1 86 ? -12.681 7.586 -2.697 1.00 84.19 86 PHE A C 1
ATOM 680 O O . PHE A 1 86 ? -11.775 7.107 -3.373 1.00 84.19 86 PHE A O 1
ATOM 687 N N . VAL A 1 87 ? -12.460 8.150 -1.502 1.00 84.50 87 VAL A N 1
ATOM 688 C CA . VAL A 1 87 ? -11.115 8.267 -0.915 1.00 84.50 87 VAL A CA 1
ATOM 689 C C . VAL A 1 87 ? -10.449 6.896 -0.805 1.00 84.50 87 VAL A C 1
ATOM 691 O O . VAL A 1 87 ? -9.305 6.757 -1.221 1.00 84.50 87 VAL A O 1
ATOM 694 N N . LEU A 1 88 ? -11.169 5.878 -0.322 1.00 83.50 88 LEU A N 1
ATOM 695 C CA . LEU A 1 88 ? -10.639 4.521 -0.176 1.00 83.50 88 LEU A CA 1
ATOM 696 C C . LEU A 1 88 ? -10.250 3.898 -1.527 1.00 83.50 88 LEU A C 1
ATOM 698 O O . LEU A 1 88 ? -9.209 3.251 -1.627 1.00 83.50 88 LEU A O 1
ATOM 702 N N . SER A 1 89 ? -11.050 4.126 -2.571 1.00 83.75 89 SER A N 1
ATOM 703 C CA . SER A 1 89 ? -10.748 3.653 -3.924 1.00 83.75 89 SER A CA 1
ATOM 704 C C . SER A 1 89 ? -9.547 4.384 -4.532 1.00 83.75 89 SER A C 1
ATOM 706 O O . SER A 1 89 ? -8.711 3.749 -5.167 1.00 83.75 89 SER A O 1
ATOM 708 N N . CYS A 1 90 ? -9.422 5.699 -4.327 1.00 85.50 90 CYS A N 1
ATOM 709 C CA . CYS A 1 90 ? -8.281 6.477 -4.815 1.00 85.50 90 CYS A CA 1
ATOM 710 C C . CYS A 1 90 ? -6.983 6.113 -4.091 1.00 85.50 90 CYS A C 1
ATOM 712 O O . CYS A 1 90 ? -5.950 5.957 -4.735 1.00 85.50 90 CYS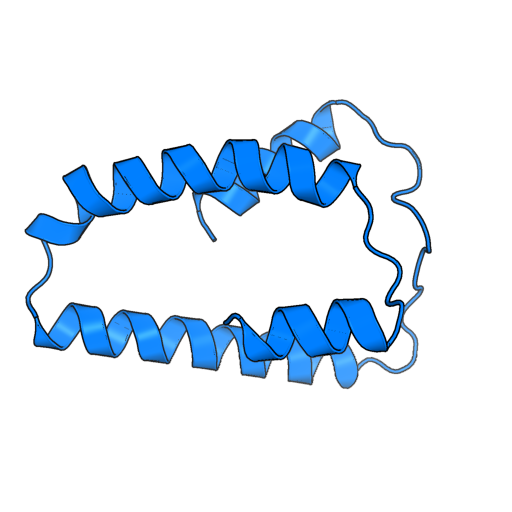 A O 1
ATOM 714 N N . THR A 1 91 ? -7.018 5.931 -2.768 1.00 84.88 91 THR A N 1
ATOM 715 C CA . THR A 1 91 ? -5.827 5.496 -2.028 1.00 84.88 91 THR A CA 1
ATOM 716 C C . THR A 1 91 ? -5.413 4.085 -2.420 1.00 84.88 91 THR A C 1
ATOM 718 O O . THR A 1 91 ? -4.223 3.821 -2.509 1.00 84.88 91 THR A O 1
ATOM 721 N N . ALA A 1 92 ? -6.372 3.200 -2.713 1.00 82.50 92 ALA A N 1
ATOM 722 C CA . ALA A 1 92 ? -6.083 1.855 -3.206 1.00 82.50 92 ALA A CA 1
ATOM 723 C C . ALA A 1 92 ? -5.562 1.820 -4.653 1.00 82.50 92 ALA A C 1
ATOM 725 O O . ALA A 1 92 ? -4.987 0.820 -5.054 1.00 82.50 92 ALA A O 1
ATOM 726 N N . PHE A 1 93 ? -5.776 2.874 -5.445 1.00 84.06 93 PHE A N 1
ATOM 727 C CA . PHE A 1 93 ? -5.200 2.992 -6.787 1.00 84.06 93 PHE A CA 1
ATOM 728 C C . PHE A 1 93 ? -3.717 3.386 -6.751 1.00 84.06 93 PHE A C 1
ATOM 730 O O . PHE A 1 93 ? -2.952 2.969 -7.616 1.00 84.06 93 PHE A O 1
ATOM 737 N N . VAL A 1 94 ? -3.325 4.209 -5.773 1.00 79.69 94 VAL A N 1
ATOM 738 C CA . VAL A 1 94 ? -1.958 4.746 -5.646 1.00 79.69 94 VAL A CA 1
ATOM 739 C C . VAL A 1 94 ? -1.059 3.869 -4.771 1.00 79.69 94 VAL A C 1
ATOM 741 O O . VAL A 1 94 ? 0.142 3.802 -5.026 1.00 79.69 94 VAL A O 1
ATOM 744 N N . GLY A 1 95 ? -1.622 3.278 -3.714 1.00 62.81 95 GLY A N 1
ATOM 745 C CA . GLY A 1 95 ? -0.904 2.462 -2.728 1.00 62.81 95 GLY A CA 1
ATOM 746 C C . GLY A 1 95 ? -0.662 1.035 -3.188 1.00 62.81 95 GLY A C 1
ATOM 747 O O . GLY A 1 95 ? 0.407 0.505 -2.817 1.00 62.81 95 GLY A O 1
#

Foldseek 3Di:
DVVVVVVCVVVVPQDDVLLVVLLCLQQVVLVVCCVPPVVVVDDPVVVVVVVVVVVVVVVVVVVVVVVPPPDDDDSYPPPPDVVVSVVSSNVSSVD

Secondary structure (DSSP, 8-state):
-HHHHHHHHHTT----HHHHHHHHHHHHHHHHHIIIIIGGGS-HHHHHHHHHHHHHHHHHHHHHHHH-TT----SS-SS--HHHHHHHHHHHHH-

Radius of gyration: 16.03 Å; chains: 1; bounding box: 38×29×42 Å

Sequence (95 aa):
MTCALFVIMFMGVQIEKRAVVFGMMGSVPGFVFGSLVVDPYFTGPQKKMLFVSIWSSFAIALYLLNAEKKRKTYSVIPDFKPWKAFVLSCTAFVG